Protein AF-A0A7R9LT11-F1 (afdb_monomer_lite)

Sequence (109 aa):
RLNLVPDHVKNFRPQILVLTGKPSSRPPIVDFANCISKGIGLIVCGHVVEGTMSQRSRNSLIDESNQWLLKRKVKGFYTLVEEESLSKGVKLMIQSVGMGKLRPNIVML

Organism: NCBI:txid1979941

Secondary structure (DSSP, 8-state):
-GGGS---GGG----EEEE-SSGGG-HHHHHHHHHHHTTTS-EEEEEEEES---HHHHHHHHHHHHHHHHHTT---EEEEEEESSHHHHHHHHHHHSSBTTBS-SEEE-

InterPro domains:
  IPR004842 SLC12A transporter family [PTHR11827] (1-109)
  IPR018491 SLC12A transporter, C-terminal [PF03522] (26-109)

pLDDT: mean 92.43, std 7.9, range [61.25, 98.19]

Radius of gyration: 14.26 Å; chains: 1; bounding box: 29×29×40 Å

Structure (mmCIF, N/CA/C/O backbone):
data_AF-A0A7R9LT11-F1
#
_entry.id   AF-A0A7R9LT11-F1
#
loop_
_atom_site.group_PDB
_atom_site.id
_atom_site.type_symbol
_atom_site.label_atom_id
_atom_site.label_alt_id
_atom_site.label_comp_id
_atom_site.label_asym_id
_atom_site.label_entity_id
_atom_site.label_seq_id
_atom_site.pdbx_PDB_ins_code
_atom_site.Cartn_x
_atom_site.Cartn_y
_atom_site.Cartn_z
_atom_site.occupancy
_atom_site.B_iso_or_equiv
_atom_site.auth_seq_id
_atom_site.auth_comp_id
_atom_site.auth_asym_id
_atom_site.auth_atom_id
_atom_site.pdbx_PDB_model_num
ATOM 1 N N . ARG A 1 1 ? 5.888 -0.048 23.377 1.00 61.25 1 ARG A N 1
ATOM 2 C CA . ARG A 1 1 ? 4.664 -0.430 24.133 1.00 61.25 1 ARG A CA 1
ATOM 3 C C . ARG A 1 1 ? 3.831 -1.501 23.417 1.00 61.25 1 ARG A C 1
ATOM 5 O O . ARG A 1 1 ? 3.574 -2.514 24.042 1.00 61.25 1 ARG A O 1
ATOM 12 N N . LEU A 1 2 ? 3.488 -1.360 22.126 1.00 63.47 2 LEU A N 1
ATOM 13 C CA . LEU A 1 2 ? 2.734 -2.383 21.360 1.00 63.47 2 LEU A CA 1
ATOM 14 C C . LEU A 1 2 ? 3.355 -3.797 21.397 1.00 63.47 2 LEU A C 1
ATOM 16 O O . LEU A 1 2 ? 2.646 -4.782 21.587 1.00 63.47 2 LEU A O 1
ATOM 20 N N . ASN A 1 3 ? 4.683 -3.910 21.300 1.00 68.81 3 ASN A N 1
ATOM 21 C CA . ASN A 1 3 ? 5.366 -5.213 21.306 1.00 68.81 3 ASN A CA 1
ATOM 22 C C . ASN A 1 3 ? 5.238 -5.986 22.632 1.00 68.81 3 ASN A C 1
ATOM 24 O O . ASN A 1 3 ? 5.401 -7.198 22.623 1.00 68.81 3 ASN A O 1
ATOM 28 N N . LEU A 1 4 ? 4.886 -5.317 23.734 1.00 74.44 4 LEU A N 1
ATOM 29 C CA . LEU A 1 4 ? 4.802 -5.915 25.072 1.00 74.44 4 LEU A CA 1
ATOM 30 C C . LEU A 1 4 ? 3.447 -6.586 25.357 1.00 74.44 4 LEU A C 1
ATOM 32 O O . LEU A 1 4 ? 3.333 -7.332 26.320 1.00 74.44 4 LEU A O 1
ATOM 36 N N . VAL A 1 5 ? 2.417 -6.313 24.546 1.00 73.75 5 VAL A N 1
ATOM 37 C CA . VAL A 1 5 ? 1.057 -6.840 24.760 1.00 73.75 5 VAL A CA 1
ATOM 38 C C . VAL A 1 5 ? 0.847 -8.092 23.909 1.00 73.75 5 VAL A C 1
ATOM 40 O O . VAL A 1 5 ? 0.837 -7.949 22.692 1.00 73.75 5 VAL A O 1
ATOM 43 N N . PRO A 1 6 ? 0.685 -9.300 24.468 1.00 73.50 6 PRO A N 1
ATOM 44 C CA . PRO A 1 6 ? 0.529 -10.515 23.670 1.00 73.50 6 PRO A CA 1
ATOM 45 C C . PRO A 1 6 ? -0.689 -10.437 22.741 1.00 73.50 6 PRO A C 1
ATOM 47 O O . PRO A 1 6 ? -1.741 -9.909 23.111 1.00 73.50 6 PRO A O 1
ATOM 50 N N . ASP A 1 7 ? -0.531 -10.952 21.521 1.00 71.00 7 ASP A N 1
ATOM 51 C CA . ASP A 1 7 ? -1.637 -11.043 20.573 1.00 71.00 7 ASP A CA 1
ATOM 52 C C . ASP A 1 7 ? -2.632 -12.092 21.086 1.00 71.00 7 ASP A C 1
ATOM 54 O O . ASP A 1 7 ? -2.254 -13.193 21.481 1.00 71.00 7 ASP A O 1
ATOM 58 N N . HIS A 1 8 ? -3.916 -11.743 21.105 1.00 77.19 8 HIS A N 1
ATOM 59 C CA . HIS A 1 8 ? -4.985 -12.638 21.531 1.00 77.19 8 HIS A CA 1
ATOM 60 C C . HIS A 1 8 ? -6.125 -12.574 20.521 1.00 77.19 8 HIS A C 1
ATOM 62 O O . HIS A 1 8 ? -6.464 -11.496 20.033 1.00 77.19 8 HIS A O 1
ATOM 68 N N . VAL A 1 9 ? -6.761 -13.714 20.249 1.00 68.25 9 VAL A N 1
ATOM 69 C CA . VAL A 1 9 ? -7.792 -13.862 19.202 1.00 68.25 9 VAL A CA 1
ATOM 70 C C . VAL A 1 9 ? -8.958 -12.878 19.387 1.00 68.25 9 VAL A C 1
ATOM 72 O O . VAL A 1 9 ? -9.504 -12.354 18.424 1.00 68.25 9 VAL A O 1
ATOM 75 N N . LYS A 1 10 ? -9.283 -12.549 20.644 1.00 78.69 10 LYS A N 1
ATOM 76 C CA . LYS A 1 10 ? -10.332 -11.575 21.014 1.00 78.69 10 LYS A CA 1
ATOM 77 C C . LYS A 1 10 ? -9.982 -10.103 20.725 1.00 78.69 10 LYS A C 1
ATOM 79 O O . LYS A 1 10 ? -10.851 -9.254 20.853 1.00 78.69 10 LYS A O 1
ATOM 84 N N . ASN A 1 11 ? -8.742 -9.798 20.336 1.00 79.31 11 ASN A N 1
ATOM 85 C CA . ASN A 1 11 ? -8.249 -8.440 20.079 1.00 79.31 11 ASN A CA 1
ATOM 86 C C . ASN A 1 11 ? -7.845 -8.234 18.612 1.00 79.31 11 ASN A C 1
ATOM 88 O O . ASN A 1 11 ? -6.966 -7.419 18.321 1.00 79.31 11 ASN A O 1
ATOM 92 N N . PHE A 1 12 ? -8.458 -8.978 17.687 1.00 85.00 12 PHE A N 1
ATOM 93 C CA . PHE A 1 12 ? -8.171 -8.828 16.266 1.00 85.00 12 PHE A CA 1
ATOM 94 C C . PHE A 1 12 ? -8.422 -7.386 15.806 1.00 85.00 12 PHE A C 1
ATOM 96 O O . PHE A 1 12 ? -9.499 -6.822 16.006 1.00 85.00 12 PHE A O 1
ATOM 103 N N . ARG A 1 13 ? -7.413 -6.788 15.170 1.00 87.25 13 ARG A N 1
ATOM 104 C CA . ARG A 1 13 ? -7.498 -5.466 14.548 1.00 87.25 13 ARG A CA 1
ATOM 105 C C . ARG A 1 13 ? -7.157 -5.615 13.071 1.00 87.25 13 ARG A C 1
ATOM 107 O O . ARG A 1 13 ? -6.043 -6.054 12.784 1.00 87.25 13 ARG A O 1
ATOM 114 N N . PRO A 1 14 ? -8.053 -5.238 12.145 1.00 92.44 14 PRO A N 1
ATOM 115 C CA . PRO A 1 14 ? -7.735 -5.231 10.723 1.00 92.44 14 PRO A CA 1
ATOM 116 C C . PRO A 1 14 ? -6.504 -4.356 10.456 1.00 92.44 14 PRO A C 1
ATOM 118 O O . PRO A 1 14 ? -6.490 -3.182 10.817 1.00 92.44 14 PRO A O 1
ATOM 121 N N . GLN A 1 15 ? -5.454 -4.932 9.879 1.00 94.44 15 GLN A N 1
ATOM 122 C CA . GLN A 1 15 ? -4.288 -4.235 9.337 1.00 94.44 15 GLN A CA 1
ATOM 123 C C . GLN A 1 15 ? -4.213 -4.643 7.861 1.00 94.44 15 GLN A C 1
ATOM 125 O O . GLN A 1 15 ? -3.896 -5.789 7.549 1.00 94.44 15 GLN A O 1
ATOM 130 N N . ILE A 1 16 ? -4.587 -3.755 6.949 1.00 97.06 16 ILE A N 1
ATOM 131 C CA . ILE A 1 16 ? -4.936 -4.122 5.576 1.00 97.06 16 ILE A CA 1
ATOM 132 C C . ILE A 1 16 ? -3.848 -3.645 4.613 1.00 97.06 16 ILE A C 1
ATOM 134 O O . ILE A 1 16 ? -3.572 -2.449 4.526 1.00 97.06 16 ILE A O 1
ATOM 138 N N . LEU A 1 17 ? -3.264 -4.576 3.860 1.00 97.75 17 LEU A N 1
ATOM 139 C CA . LEU A 1 17 ? -2.515 -4.287 2.640 1.00 97.75 17 LEU A CA 1
ATOM 140 C C . LEU A 1 17 ? -3.499 -4.306 1.467 1.00 97.75 17 LEU A C 1
ATOM 142 O O . LEU A 1 17 ? -4.023 -5.358 1.108 1.00 97.75 17 LEU A O 1
ATOM 146 N N . VAL A 1 18 ? -3.762 -3.142 0.887 1.00 97.75 18 VAL A N 1
ATOM 147 C CA . VAL A 1 18 ? -4.687 -2.959 -0.232 1.00 97.75 18 VAL A CA 1
ATOM 148 C C . VAL A 1 18 ? -3.875 -2.865 -1.517 1.00 97.75 18 VAL A C 1
ATOM 150 O O . VAL A 1 18 ? -3.113 -1.921 -1.705 1.00 97.75 18 VAL A O 1
ATOM 153 N N . LEU A 1 19 ? -4.012 -3.835 -2.411 1.00 97.38 19 LEU A N 1
ATOM 154 C CA . LEU A 1 19 ? -3.304 -3.889 -3.686 1.00 97.38 19 LEU A CA 1
ATOM 155 C C . LEU A 1 19 ? -4.002 -2.980 -4.705 1.00 97.38 19 LEU A C 1
ATOM 157 O O . LEU A 1 19 ? -4.728 -3.428 -5.588 1.00 97.38 19 LEU A O 1
ATOM 161 N N . THR A 1 20 ? -3.799 -1.670 -4.578 1.00 95.81 20 THR A N 1
ATOM 162 C CA . THR A 1 20 ? -4.503 -0.645 -5.369 1.00 95.81 20 THR A CA 1
ATOM 163 C C . THR A 1 20 ? -3.759 -0.191 -6.611 1.00 95.81 20 THR A C 1
ATOM 165 O O . THR A 1 20 ? -4.355 0.459 -7.469 1.00 95.81 20 THR A O 1
ATOM 168 N N . GLY A 1 21 ? -2.462 -0.487 -6.713 1.00 95.81 21 GLY A N 1
ATOM 169 C CA . GLY A 1 21 ? -1.606 0.297 -7.593 1.00 95.81 21 GLY A CA 1
ATOM 170 C C . GLY A 1 21 ? -1.589 1.749 -7.111 1.00 95.81 21 GLY A C 1
ATOM 171 O O . GLY A 1 21 ? -1.609 2.006 -5.902 1.00 95.81 21 GLY A O 1
ATOM 172 N N . LYS A 1 22 ? -1.646 2.709 -8.037 1.00 96.19 22 LYS A N 1
ATOM 173 C CA . LYS A 1 22 ? -1.879 4.112 -7.681 1.00 96.19 22 LYS A CA 1
ATOM 174 C C . LYS A 1 22 ? -3.252 4.254 -6.984 1.00 96.19 22 LYS A C 1
ATOM 176 O O . LYS A 1 22 ? -4.265 3.916 -7.597 1.00 96.19 22 LYS A O 1
ATOM 181 N N . PRO A 1 23 ? -3.335 4.779 -5.745 1.00 97.06 23 PRO A N 1
ATOM 182 C CA . PRO A 1 23 ? -4.587 4.817 -4.976 1.00 97.06 23 PRO A CA 1
ATOM 183 C C . PRO A 1 23 ? -5.730 5.551 -5.688 1.00 97.06 23 PRO A C 1
ATOM 185 O O . PRO A 1 23 ? -6.892 5.161 -5.587 1.00 97.06 23 PRO A O 1
ATOM 188 N N . SER A 1 24 ? -5.400 6.581 -6.471 1.00 96.69 24 SER A N 1
ATOM 189 C CA . SER A 1 24 ? -6.377 7.346 -7.246 1.00 96.69 24 SER A CA 1
ATOM 190 C C . SER A 1 24 ? -6.977 6.585 -8.429 1.00 96.69 24 SER A C 1
ATOM 192 O O . SER A 1 24 ? -8.039 6.977 -8.905 1.00 96.69 24 SER A O 1
ATOM 194 N N . SER A 1 25 ? -6.344 5.502 -8.890 1.00 96.81 25 SER A N 1
ATOM 195 C CA . SER A 1 25 ? -6.851 4.667 -9.984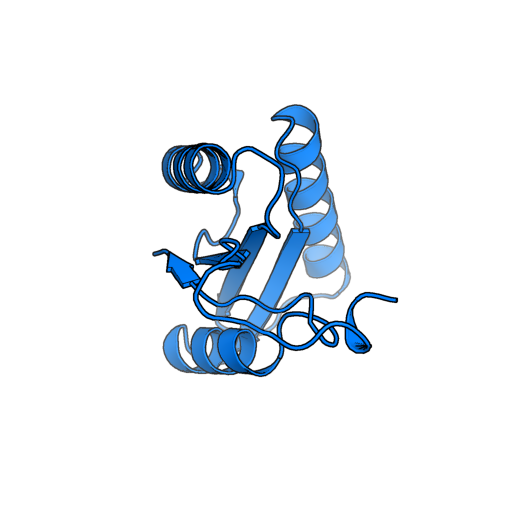 1.00 96.81 25 SER A CA 1
ATOM 196 C C . SER A 1 25 ? -7.958 3.717 -9.534 1.00 96.81 25 SER A C 1
ATOM 198 O O . SER A 1 25 ? -8.801 3.341 -10.344 1.00 96.81 25 SER A O 1
ATOM 200 N N . ARG A 1 26 ? -7.986 3.338 -8.248 1.00 96.38 26 ARG A N 1
ATOM 201 C CA . ARG A 1 26 ? -9.047 2.506 -7.660 1.00 96.38 26 ARG A CA 1
ATOM 202 C C . ARG A 1 26 ? -9.550 3.090 -6.330 1.00 96.38 26 ARG A C 1
ATOM 204 O O . ARG A 1 26 ? -9.362 2.478 -5.283 1.00 96.38 26 ARG A O 1
ATOM 211 N N . PRO A 1 27 ? -10.225 4.252 -6.326 1.00 96.94 27 PRO A N 1
ATOM 212 C CA . PRO A 1 27 ? -10.725 4.842 -5.085 1.00 96.94 27 PRO A CA 1
ATOM 213 C C . PRO A 1 27 ? -11.707 3.963 -4.282 1.00 96.94 27 PRO A C 1
ATOM 215 O O . PRO A 1 27 ? -11.569 3.928 -3.060 1.00 96.94 27 PRO A O 1
ATOM 218 N N . PRO A 1 28 ? -12.648 3.212 -4.902 1.00 97.12 28 PRO A N 1
ATOM 219 C CA . PRO A 1 28 ? -13.642 2.442 -4.149 1.00 97.12 28 PRO A CA 1
ATOM 220 C C . PRO A 1 28 ? -13.051 1.395 -3.201 1.00 97.12 28 PRO A C 1
ATOM 222 O O . PRO A 1 28 ? -13.553 1.225 -2.094 1.00 97.12 28 PRO A O 1
ATOM 225 N N . ILE A 1 29 ? -11.968 0.716 -3.594 1.00 97.19 29 ILE A N 1
ATOM 226 C CA . ILE A 1 29 ? -11.332 -0.297 -2.738 1.00 97.19 29 ILE A CA 1
ATOM 227 C C . ILE A 1 29 ? -10.568 0.344 -1.571 1.00 97.19 29 ILE A C 1
ATOM 229 O O . ILE A 1 29 ? -10.551 -0.204 -0.471 1.00 97.19 29 ILE A O 1
ATOM 233 N N . VAL A 1 30 ? -10.001 1.541 -1.772 1.00 97.25 30 VAL A N 1
ATOM 234 C CA . VAL A 1 30 ? -9.392 2.320 -0.683 1.00 97.25 30 VAL A CA 1
ATOM 235 C C . VAL A 1 30 ? -10.462 2.740 0.322 1.00 97.25 30 VAL A C 1
ATOM 237 O O . VAL A 1 30 ? -10.274 2.577 1.528 1.00 97.25 30 VAL A O 1
ATOM 240 N N . ASP A 1 31 ? -11.594 3.250 -0.167 1.00 95.56 31 ASP A N 1
ATOM 241 C CA . ASP A 1 31 ? -12.712 3.668 0.679 1.00 95.56 31 ASP A CA 1
ATOM 242 C C . ASP A 1 31 ? -13.285 2.475 1.451 1.00 95.56 31 ASP A C 1
ATOM 244 O O . ASP A 1 31 ? -13.497 2.562 2.660 1.00 95.56 31 ASP A O 1
ATOM 248 N N . PHE A 1 32 ? -13.444 1.330 0.786 1.00 96.38 32 PHE A N 1
ATOM 249 C CA . PHE A 1 32 ? -13.891 0.093 1.414 1.00 96.38 32 PHE A CA 1
ATOM 250 C C . PHE A 1 32 ? -12.934 -0.375 2.519 1.00 96.38 32 PHE A C 1
ATOM 252 O O . PHE A 1 32 ? -13.373 -0.660 3.636 1.00 96.38 32 PHE A O 1
ATOM 259 N N . ALA A 1 33 ? -11.621 -0.373 2.266 1.00 96.50 33 ALA A N 1
ATOM 260 C CA . ALA A 1 33 ? -10.621 -0.679 3.288 1.00 96.50 33 ALA A CA 1
ATOM 261 C C . ALA A 1 33 ? -10.700 0.287 4.480 1.00 96.50 33 ALA A C 1
ATOM 263 O O . ALA A 1 33 ? -10.619 -0.142 5.634 1.00 96.50 33 ALA A O 1
ATOM 264 N N . ASN A 1 34 ? -10.907 1.581 4.217 1.00 94.81 34 ASN A N 1
ATOM 265 C CA . ASN A 1 34 ? 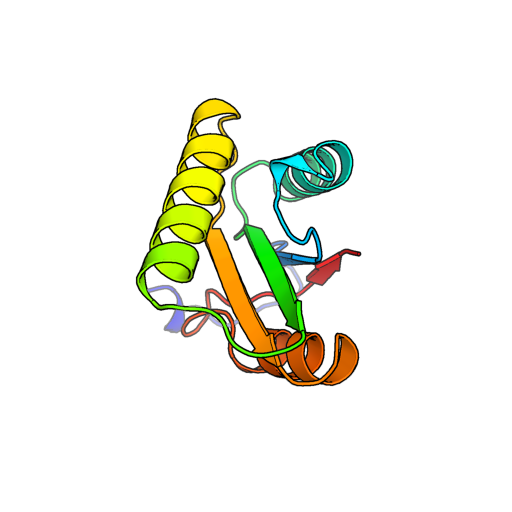-11.071 2.607 5.246 1.00 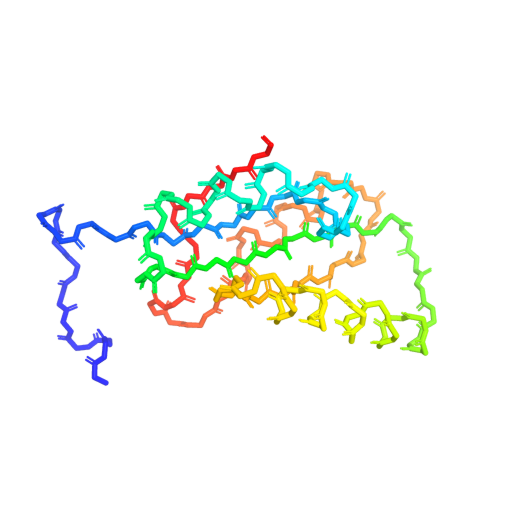94.81 34 ASN A CA 1
ATOM 266 C C . ASN A 1 34 ? -12.344 2.398 6.084 1.00 94.81 34 ASN A C 1
ATOM 268 O O . ASN A 1 34 ? -12.315 2.562 7.306 1.00 94.81 34 ASN A O 1
ATOM 272 N N . CYS A 1 35 ? -13.441 1.960 5.462 1.00 94.06 35 CYS A N 1
ATOM 273 C CA . CYS A 1 35 ? -14.664 1.573 6.163 1.00 94.06 35 CYS A CA 1
ATOM 274 C C . CYS A 1 35 ? -14.446 0.357 7.075 1.00 94.06 35 CYS A C 1
ATOM 276 O O . CYS A 1 35 ? -14.899 0.371 8.221 1.00 94.06 35 CYS A O 1
ATOM 278 N N . ILE A 1 36 ? -13.724 -0.668 6.608 1.00 93.62 36 ILE A N 1
ATOM 279 C CA . ILE A 1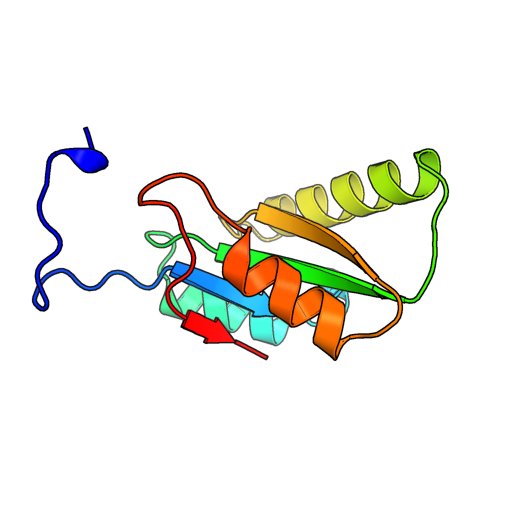 36 ? -13.421 -1.862 7.414 1.00 93.62 36 ILE A CA 1
ATOM 280 C C . ILE A 1 36 ? -12.505 -1.520 8.591 1.00 93.62 36 ILE A C 1
ATOM 282 O O . ILE A 1 36 ? -12.748 -1.961 9.715 1.00 93.62 36 ILE A O 1
ATOM 286 N N . SER A 1 37 ? -11.455 -0.728 8.359 1.00 90.94 37 SER A N 1
ATOM 287 C CA . SER A 1 37 ? -10.498 -0.369 9.411 1.00 90.94 37 SER A CA 1
ATOM 288 C C . SER A 1 37 ? -11.077 0.613 10.435 1.00 90.94 37 SER A C 1
ATOM 290 O O . SER A 1 37 ? -10.506 0.769 11.520 1.00 90.94 37 SER A O 1
ATOM 292 N N . LYS A 1 38 ? -12.174 1.305 10.080 1.00 87.75 38 LYS A N 1
ATOM 293 C CA . LYS A 1 38 ? -12.800 2.402 10.838 1.00 87.75 38 LYS A CA 1
ATOM 294 C C . LYS A 1 38 ? -11.790 3.464 11.295 1.00 87.75 38 LYS A C 1
ATOM 296 O O . LYS A 1 38 ? -11.970 4.097 12.332 1.00 87.75 38 LYS A O 1
ATOM 301 N N . GLY A 1 39 ? -10.689 3.626 10.558 1.00 81.50 39 GLY A N 1
ATOM 302 C CA . GLY A 1 39 ? -9.598 4.542 10.898 1.00 81.50 39 GLY A CA 1
ATOM 303 C C . GLY A 1 39 ? -8.787 4.173 12.151 1.00 81.50 39 GLY A C 1
ATOM 304 O O . GLY A 1 39 ? -8.052 5.026 12.652 1.00 81.50 39 GLY A O 1
ATOM 305 N N . ILE A 1 40 ? -8.924 2.946 12.670 1.00 84.69 40 ILE A N 1
ATOM 306 C CA . ILE A 1 40 ? -8.186 2.422 13.838 1.00 84.69 40 ILE A CA 1
ATOM 307 C C . ILE A 1 40 ? -7.043 1.496 13.392 1.00 84.69 40 ILE A C 1
ATOM 309 O O . ILE A 1 40 ? -6.012 1.399 14.060 1.00 84.69 40 ILE A O 1
ATOM 313 N N . GLY A 1 41 ? -7.238 0.792 12.277 1.00 86.06 41 GLY A N 1
ATOM 314 C CA . GLY A 1 41 ? -6.277 -0.150 11.713 1.00 86.06 41 GLY A CA 1
ATOM 315 C C . GLY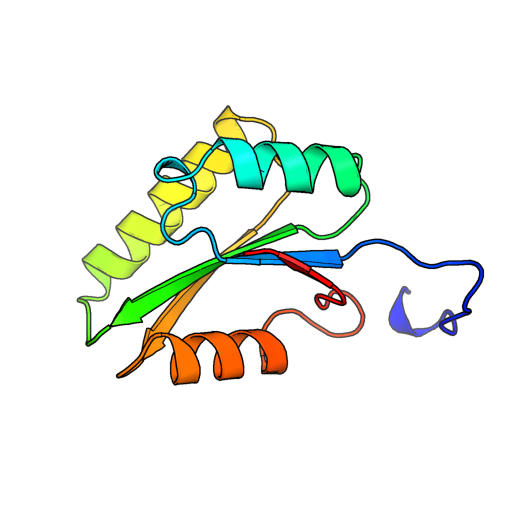 A 1 41 ? -5.251 0.481 10.772 1.00 86.06 41 GLY A C 1
ATOM 316 O O . GLY A 1 41 ? -5.508 1.528 10.183 1.00 86.06 41 GLY A O 1
ATOM 317 N N . LEU A 1 42 ? -4.103 -0.181 10.595 1.00 92.94 42 LEU A N 1
ATOM 318 C CA . LEU A 1 42 ? -3.148 0.159 9.539 1.00 92.94 42 LEU A CA 1
ATOM 319 C C . LEU A 1 42 ? -3.786 -0.101 8.172 1.00 92.94 42 LEU A C 1
ATOM 321 O O . LEU A 1 42 ? -4.311 -1.186 7.937 1.00 92.94 42 LEU A O 1
ATOM 325 N N . ILE A 1 43 ? -3.687 0.867 7.266 1.00 96.62 43 ILE A N 1
ATOM 326 C CA . ILE A 1 43 ? -3.949 0.676 5.839 1.00 96.62 43 ILE A CA 1
ATOM 327 C C . ILE A 1 43 ? -2.656 0.973 5.093 1.00 96.62 43 ILE A C 1
ATOM 329 O O . ILE A 1 43 ? -2.049 2.024 5.299 1.00 96.62 43 ILE A O 1
ATOM 333 N N . VAL A 1 44 ? -2.247 0.063 4.216 1.00 97.38 44 VAL A N 1
ATOM 334 C CA . VAL A 1 44 ? -1.141 0.277 3.284 1.00 97.38 44 VAL A CA 1
ATOM 335 C C . VAL A 1 44 ? -1.651 0.057 1.868 1.00 97.38 44 VAL A C 1
ATOM 337 O O . VAL A 1 44 ? -2.093 -1.037 1.542 1.00 97.38 44 VAL A O 1
ATOM 340 N N . CYS A 1 45 ? -1.590 1.080 1.023 1.00 97.81 45 CYS A N 1
ATOM 341 C CA . CYS A 1 45 ? -1.854 0.969 -0.406 1.00 97.81 45 CYS A CA 1
ATOM 342 C C . CYS A 1 45 ? -0.581 0.480 -1.108 1.00 97.81 45 CYS A C 1
ATOM 344 O O . CYS A 1 45 ? 0.412 1.206 -1.162 1.00 97.81 45 CYS A O 1
ATOM 346 N N . GLY A 1 46 ? -0.605 -0.756 -1.597 1.00 97.75 46 GLY A N 1
ATOM 347 C CA . GLY A 1 46 ? 0.487 -1.400 -2.314 1.00 97.75 46 GLY A CA 1
ATOM 348 C C . GLY A 1 46 ? 0.405 -1.181 -3.819 1.00 97.75 46 GLY A C 1
ATOM 349 O O . GLY A 1 46 ? -0.639 -1.401 -4.444 1.00 97.75 46 GLY A O 1
ATOM 350 N N . HIS A 1 47 ? 1.534 -0.797 -4.404 1.00 97.62 47 HIS A N 1
ATOM 351 C CA . HIS A 1 47 ? 1.714 -0.650 -5.839 1.00 97.62 47 HIS A CA 1
ATOM 352 C C . HIS A 1 47 ? 2.957 -1.423 -6.276 1.00 97.62 47 HIS A C 1
ATOM 354 O O . HIS A 1 47 ? 4.056 -1.162 -5.792 1.00 97.62 47 HIS A O 1
ATOM 360 N N . VAL A 1 48 ? 2.772 -2.374 -7.192 1.00 97.19 48 VAL A N 1
ATOM 361 C CA . VAL A 1 48 ? 3.876 -3.001 -7.923 1.00 97.19 48 VAL A CA 1
ATOM 362 C C . VAL A 1 48 ? 3.984 -2.327 -9.277 1.00 97.19 48 VAL A C 1
ATOM 364 O O . VAL A 1 48 ? 2.994 -2.279 -10.006 1.00 97.19 48 VAL A O 1
ATOM 367 N N . VAL A 1 49 ? 5.166 -1.820 -9.597 1.00 96.38 49 VAL A N 1
ATOM 368 C CA . VAL A 1 49 ? 5.511 -1.394 -10.950 1.00 96.38 49 VAL A CA 1
ATOM 369 C C . VAL A 1 49 ? 6.413 -2.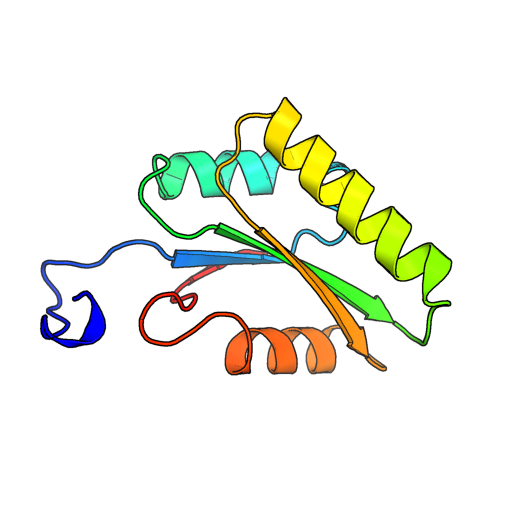454 -11.551 1.00 96.38 49 VAL A C 1
ATOM 371 O O . VAL A 1 49 ? 7.392 -2.867 -10.930 1.00 96.38 49 VAL A O 1
ATOM 374 N N . GLU A 1 50 ? 6.045 -2.909 -12.744 1.00 94.56 50 GLU A N 1
ATOM 375 C CA . GLU A 1 50 ? 6.850 -3.861 -13.491 1.00 94.56 50 GLU A CA 1
ATOM 376 C C . GLU A 1 50 ? 8.002 -3.129 -14.188 1.00 94.56 50 GLU A C 1
ATOM 378 O O . GLU A 1 50 ? 7.781 -2.174 -14.936 1.00 94.56 50 GLU A O 1
ATOM 383 N N . GLY A 1 51 ? 9.234 -3.558 -13.911 1.00 91.25 51 GLY A N 1
ATOM 384 C CA . GLY A 1 51 ? 10.453 -2.912 -14.402 1.00 91.25 51 GLY A CA 1
ATOM 385 C C . GLY A 1 51 ? 11.020 -1.847 -13.459 1.00 91.25 51 GLY A C 1
ATOM 386 O O . GLY A 1 51 ? 10.667 -1.772 -12.284 1.00 91.25 51 GLY A O 1
ATOM 387 N N . THR A 1 52 ? 11.951 -1.043 -13.974 1.00 91.56 52 THR A N 1
ATOM 388 C CA . THR A 1 52 ? 12.682 -0.035 -13.195 1.00 91.56 52 THR A CA 1
ATOM 389 C C . THR A 1 52 ? 12.163 1.369 -13.472 1.00 91.56 52 THR A C 1
ATOM 391 O O . THR A 1 52 ? 11.742 1.694 -14.585 1.00 91.56 52 THR A O 1
ATOM 394 N N . MET A 1 53 ? 12.218 2.239 -12.464 1.00 94.44 53 MET A N 1
ATOM 395 C CA . MET A 1 53 ? 11.890 3.655 -12.629 1.00 94.44 53 MET A CA 1
ATOM 396 C C . MET A 1 53 ? 13.017 4.563 -12.147 1.00 94.44 53 MET A C 1
ATOM 398 O O . MET A 1 53 ? 13.836 4.208 -11.303 1.00 94.44 53 MET A O 1
ATOM 402 N N . SER A 1 54 ? 13.045 5.794 -12.659 1.00 96.88 54 SER A N 1
ATOM 403 C CA . SER A 1 54 ? 13.970 6.795 -12.135 1.00 96.88 54 SER A CA 1
ATOM 404 C C . SER A 1 54 ? 13.573 7.216 -10.719 1.00 96.88 54 SER A C 1
ATOM 406 O O . SER A 1 54 ? 12.388 7.365 -10.409 1.00 96.88 54 SER A O 1
ATOM 408 N N . GLN A 1 55 ? 14.566 7.513 -9.875 1.00 95.88 55 GLN A N 1
ATOM 409 C CA . GLN A 1 55 ? 14.327 7.951 -8.495 1.00 95.88 55 GLN A CA 1
ATOM 410 C C . GLN A 1 55 ? 13.418 9.191 -8.416 1.00 95.88 55 GLN A C 1
ATOM 412 O O . GLN A 1 55 ? 12.602 9.318 -7.505 1.00 95.88 55 GLN A O 1
ATOM 417 N N . ARG A 1 56 ? 13.519 10.100 -9.397 1.00 97.25 56 ARG A N 1
ATOM 418 C CA . ARG A 1 56 ? 12.644 11.277 -9.496 1.00 97.25 56 ARG A CA 1
ATOM 419 C C . ARG A 1 56 ? 11.180 10.871 -9.690 1.00 97.25 56 ARG A C 1
ATOM 421 O O . ARG A 1 56 ? 10.315 11.394 -8.993 1.00 97.25 56 ARG A O 1
ATOM 428 N N . SER A 1 57 ? 10.912 9.940 -10.605 1.00 96.44 57 SER A N 1
ATOM 429 C CA . SER A 1 57 ? 9.551 9.453 -10.876 1.00 96.44 57 SER A CA 1
ATOM 430 C C . SER A 1 57 ? 8.994 8.695 -9.675 1.00 96.44 57 SER A C 1
ATOM 432 O O . SER A 1 57 ? 7.852 8.926 -9.282 1.00 96.44 57 SER A O 1
ATOM 434 N N . ARG A 1 58 ? 9.835 7.869 -9.037 1.00 96.81 58 ARG A N 1
ATOM 435 C CA . ARG A 1 58 ? 9.522 7.160 -7.792 1.00 96.81 58 ARG A CA 1
ATOM 436 C C . ARG A 1 58 ? 9.045 8.112 -6.701 1.00 96.81 58 ARG A C 1
ATOM 438 O O . ARG A 1 58 ? 7.948 7.940 -6.174 1.00 96.81 58 ARG A O 1
ATOM 445 N N . ASN A 1 59 ? 9.845 9.132 -6.394 1.00 97.06 59 ASN A N 1
ATOM 446 C CA . ASN A 1 59 ? 9.523 10.099 -5.346 1.00 97.06 59 ASN A CA 1
ATOM 447 C C . ASN A 1 59 ? 8.250 10.881 -5.684 1.00 97.06 59 ASN A C 1
ATOM 449 O O . ASN A 1 59 ? 7.362 10.990 -4.846 1.00 97.06 59 ASN A O 1
ATOM 453 N N . SER A 1 60 ? 8.115 11.336 -6.934 1.00 97.38 60 SER A N 1
ATOM 454 C CA . SER A 1 60 ? 6.922 12.063 -7.372 1.00 97.38 60 SER A CA 1
ATOM 455 C C . SER A 1 60 ? 5.646 11.230 -7.227 1.00 97.38 60 SER A C 1
ATOM 457 O O . SER A 1 60 ? 4.621 11.757 -6.801 1.00 97.38 60 SER A O 1
ATOM 459 N N . LEU A 1 61 ? 5.692 9.937 -7.563 1.00 96.94 61 LEU A N 1
ATOM 460 C CA . LEU A 1 61 ? 4.541 9.043 -7.450 1.00 96.94 61 LEU A CA 1
ATOM 461 C C . LEU A 1 61 ? 4.170 8.769 -5.986 1.00 96.94 61 LEU A C 1
ATOM 463 O O . LEU A 1 61 ? 2.984 8.704 -5.652 1.00 96.94 61 LEU A O 1
ATOM 467 N N . ILE A 1 62 ? 5.174 8.607 -5.119 1.00 97.69 62 ILE A N 1
ATOM 468 C CA . ILE A 1 62 ? 4.978 8.441 -3.674 1.00 97.69 62 ILE A CA 1
ATOM 469 C C . ILE A 1 62 ? 4.319 9.691 -3.084 1.00 97.69 62 ILE A C 1
ATOM 471 O O . ILE A 1 62 ? 3.306 9.574 -2.391 1.00 97.69 62 ILE A O 1
ATOM 475 N N . ASP A 1 63 ? 4.840 10.876 -3.400 1.00 97.81 63 ASP A N 1
ATOM 476 C CA . ASP A 1 63 ? 4.315 12.145 -2.897 1.00 97.81 63 ASP A CA 1
ATOM 477 C C . ASP A 1 63 ? 2.883 12.393 -3.371 1.00 97.81 63 ASP A C 1
ATOM 479 O O . ASP A 1 63 ? 2.010 12.706 -2.560 1.00 97.81 63 ASP A O 1
ATOM 483 N N . GLU A 1 64 ? 2.606 12.190 -4.660 1.00 97.88 64 GLU A N 1
ATOM 484 C CA . GLU A 1 64 ? 1.261 12.355 -5.214 1.00 97.88 64 GLU A CA 1
ATOM 485 C C . GLU A 1 64 ? 0.258 11.400 -4.547 1.00 97.88 64 GLU A C 1
ATOM 487 O O . GLU A 1 64 ? -0.841 11.806 -4.157 1.00 97.88 64 GLU A O 1
ATOM 492 N N . SER A 1 65 ? 0.645 10.135 -4.367 1.00 98.19 65 SER A N 1
ATOM 493 C CA . SER A 1 65 ? -0.212 9.113 -3.757 1.00 98.19 65 SER A CA 1
ATOM 494 C C . SER A 1 65 ? -0.502 9.423 -2.288 1.00 98.19 65 SER A C 1
ATOM 496 O O . SER A 1 65 ? -1.652 9.338 -1.853 1.00 98.19 65 SER A O 1
ATOM 498 N N . ASN A 1 66 ? 0.509 9.857 -1.531 1.00 97.56 66 ASN A N 1
ATOM 499 C CA . ASN A 1 66 ? 0.336 10.279 -0.142 1.00 97.56 66 ASN A CA 1
ATOM 500 C C . ASN A 1 66 ? -0.549 11.529 -0.035 1.00 97.56 66 ASN A C 1
ATOM 502 O O . ASN A 1 66 ? -1.465 11.568 0.788 1.00 97.56 66 ASN A O 1
ATOM 506 N N . GLN A 1 67 ? -0.343 12.531 -0.893 1.00 98.00 67 GLN A N 1
ATOM 507 C CA . GLN A 1 67 ? -1.199 13.719 -0.935 1.00 98.00 67 GLN A CA 1
ATOM 508 C C . GLN A 1 67 ? -2.654 13.366 -1.254 1.00 98.00 67 GLN A C 1
ATOM 510 O O . GLN A 1 67 ? -3.571 13.952 -0.675 1.00 98.00 67 GLN A O 1
ATOM 515 N N . TRP A 1 68 ? -2.887 12.406 -2.150 1.00 98.06 68 TRP A N 1
ATOM 516 C CA . TRP A 1 68 ? -4.232 11.940 -2.469 1.00 98.06 68 TRP A CA 1
ATOM 517 C C . TRP A 1 68 ? -4.916 11.287 -1.258 1.00 98.06 68 TRP A C 1
ATOM 519 O O . TRP A 1 68 ? -6.060 11.631 -0.949 1.00 98.06 68 TRP A O 1
ATOM 529 N N . LEU A 1 69 ? -4.208 10.420 -0.523 1.00 97.12 69 LEU A N 1
ATOM 530 C CA . LEU A 1 69 ? -4.721 9.798 0.707 1.00 97.12 69 LEU A CA 1
ATOM 531 C C . LEU A 1 69 ? -5.081 10.853 1.765 1.00 97.12 69 LEU A C 1
ATOM 533 O O . LEU A 1 69 ? -6.171 10.803 2.341 1.00 97.12 69 LEU A O 1
ATOM 537 N N . LEU A 1 70 ? -4.209 11.849 1.962 1.00 96.44 70 LEU A N 1
ATOM 538 C CA . LEU A 1 70 ? -4.438 12.958 2.893 1.00 96.44 70 LEU A CA 1
ATOM 539 C C . LEU A 1 70 ? -5.675 13.781 2.514 1.00 96.44 70 LEU A C 1
ATOM 541 O O . LEU A 1 70 ? -6.531 14.025 3.366 1.00 96.44 70 LEU A O 1
ATOM 545 N N . LYS A 1 71 ? -5.817 14.159 1.236 1.00 96.94 71 LYS A N 1
ATOM 546 C CA . LYS A 1 71 ? -6.988 14.903 0.733 1.00 96.94 71 LYS A CA 1
ATOM 547 C C . LYS A 1 71 ? -8.294 14.137 0.953 1.00 96.94 71 LYS A C 1
ATOM 549 O O . LYS A 1 71 ? -9.309 14.743 1.286 1.00 96.94 71 LYS A O 1
ATOM 554 N N . ARG A 1 72 ? -8.263 12.807 0.820 1.00 94.88 72 ARG A N 1
ATOM 555 C CA . ARG A 1 72 ? -9.420 11.924 1.037 1.00 94.88 72 ARG A CA 1
ATOM 556 C C . ARG A 1 72 ? -9.640 11.548 2.509 1.00 94.88 72 ARG A C 1
ATOM 558 O O . ARG A 1 72 ? -10.586 10.831 2.816 1.00 94.88 72 ARG A O 1
ATOM 565 N N . LYS A 1 73 ? -8.800 12.049 3.425 1.00 94.44 73 LYS A N 1
ATOM 566 C CA . LYS A 1 73 ? -8.833 11.752 4.869 1.00 94.44 73 LYS A CA 1
ATOM 567 C C . LYS A 1 73 ? -8.692 10.255 5.182 1.00 94.44 73 LYS A C 1
ATOM 569 O O . LYS A 1 73 ? -9.209 9.775 6.192 1.00 94.44 73 LYS A O 1
ATOM 574 N N . VAL A 1 74 ? -7.972 9.521 4.336 1.00 94.81 74 VAL A N 1
ATOM 575 C CA . VAL A 1 74 ? -7.650 8.108 4.559 1.00 94.81 74 VAL A CA 1
ATOM 576 C C . VAL A 1 74 ? -6.368 8.031 5.383 1.00 94.81 74 VAL A C 1
ATOM 578 O O . VAL A 1 74 ? -5.312 8.494 4.957 1.00 94.81 74 VAL A O 1
ATOM 581 N N . LYS A 1 75 ? -6.453 7.441 6.580 1.00 92.69 75 LYS A N 1
ATOM 582 C CA . LYS A 1 75 ? -5.293 7.214 7.455 1.00 92.69 75 LYS A CA 1
ATOM 583 C C . LYS A 1 75 ? -4.550 5.957 7.003 1.00 92.69 75 LYS A C 1
ATOM 585 O O . LYS A 1 75 ? -4.777 4.873 7.534 1.00 92.69 75 LYS A O 1
ATOM 590 N N . GLY A 1 76 ? -3.687 6.102 6.007 1.00 94.00 76 GLY A N 1
ATOM 591 C CA . GLY A 1 76 ? -2.906 4.996 5.467 1.00 94.00 76 GLY A CA 1
ATOM 592 C C . GLY A 1 76 ? -1.583 5.443 4.866 1.00 94.00 76 GLY A C 1
ATOM 593 O O . GLY A 1 76 ? -1.329 6.634 4.700 1.00 94.00 76 GLY A O 1
ATOM 594 N N . PHE A 1 77 ? -0.750 4.462 4.545 1.00 95.88 77 PHE A N 1
ATOM 595 C CA . PHE A 1 77 ? 0.539 4.651 3.891 1.00 95.88 77 PHE A CA 1
ATOM 596 C C . PHE A 1 77 ? 0.470 4.176 2.446 1.00 95.88 77 PHE A C 1
ATOM 598 O O . PHE A 1 77 ? -0.292 3.266 2.124 1.00 95.88 77 PHE A O 1
ATOM 605 N N . TYR A 1 78 ? 1.299 4.748 1.585 1.00 97.69 78 TYR A N 1
ATOM 606 C CA . TYR A 1 78 ? 1.536 4.232 0.244 1.00 97.69 78 TYR A CA 1
ATOM 607 C C . TYR A 1 78 ? 2.898 3.533 0.187 1.00 97.69 78 TYR A C 1
ATOM 609 O O . TYR A 1 78 ? 3.886 4.062 0.696 1.00 97.69 78 TYR A O 1
ATOM 617 N N . THR A 1 79 ? 2.953 2.350 -0.425 1.00 96.56 79 THR A N 1
ATOM 618 C CA . THR A 1 79 ? 4.201 1.617 -0.656 1.00 96.56 79 THR A CA 1
ATOM 619 C C . THR A 1 79 ? 4.325 1.205 -2.115 1.00 96.56 79 THR A C 1
ATOM 621 O O . THR A 1 79 ? 3.355 0.780 -2.745 1.00 96.56 79 THR A O 1
ATOM 624 N N . LEU A 1 80 ? 5.539 1.343 -2.640 1.00 96.75 80 LEU A N 1
ATOM 625 C CA . LEU A 1 80 ? 5.868 1.097 -4.035 1.00 96.75 80 LEU A CA 1
ATOM 626 C C . LEU A 1 80 ? 7.023 0.105 -4.131 1.00 96.75 80 LEU A C 1
ATOM 628 O O . LEU A 1 80 ? 8.108 0.354 -3.594 1.00 96.75 80 LEU A O 1
ATOM 632 N N . VAL A 1 81 ? 6.794 -0.974 -4.866 1.00 96.38 81 VAL A N 1
ATOM 633 C CA . VAL A 1 81 ? 7.780 -2.009 -5.170 1.00 96.38 81 VAL A CA 1
ATOM 634 C C . VAL A 1 81 ? 8.005 -2.061 -6.675 1.00 96.38 81 VAL A C 1
ATOM 636 O O . VAL A 1 81 ? 7.056 -1.994 -7.451 1.00 96.38 81 VAL A O 1
ATOM 639 N N . GLU A 1 82 ? 9.269 -2.167 -7.062 1.00 96.19 82 GLU A N 1
ATOM 640 C CA . GLU A 1 82 ? 9.714 -2.392 -8.437 1.00 96.19 82 GLU A CA 1
ATOM 641 C C . GLU A 1 82 ? 10.128 -3.853 -8.544 1.00 96.19 82 GLU A C 1
ATOM 643 O O . GLU A 1 82 ? 10.995 -4.292 -7.792 1.00 96.19 82 GLU A O 1
ATOM 648 N N . GLU A 1 83 ? 9.472 -4.614 -9.411 1.00 96.25 83 GLU A N 1
ATOM 649 C CA . GLU A 1 83 ? 9.726 -6.047 -9.582 1.00 96.25 83 GLU A CA 1
ATOM 650 C C . GLU A 1 83 ? 9.467 -6.478 -11.026 1.00 96.25 83 GLU A C 1
ATOM 652 O O . GLU A 1 83 ? 8.851 -5.759 -11.801 1.00 96.25 83 GLU A O 1
ATOM 657 N N . GLU A 1 84 ? 9.917 -7.669 -11.411 1.00 94.12 84 GLU A N 1
ATOM 658 C CA . GLU A 1 84 ? 9.722 -8.171 -12.785 1.00 94.12 84 GLU A CA 1
ATOM 659 C C . GLU A 1 84 ? 8.285 -8.626 -13.070 1.00 94.12 84 GLU A C 1
ATOM 661 O O . GLU A 1 84 ? 7.892 -8.778 -14.222 1.00 94.12 84 GLU A O 1
ATOM 666 N N . SER A 1 85 ? 7.512 -8.916 -12.023 1.00 95.62 85 SER A N 1
ATOM 667 C CA . SER A 1 85 ? 6.122 -9.350 -12.154 1.00 95.62 85 SER A CA 1
ATOM 668 C C . SER A 1 85 ? 5.299 -8.921 -10.951 1.00 95.62 85 SER A C 1
ATOM 670 O O . SER A 1 85 ? 5.793 -8.911 -9.815 1.00 95.62 85 SER A O 1
ATOM 672 N N . LEU A 1 86 ? 4.007 -8.688 -11.178 1.00 94.12 86 LEU A N 1
ATOM 673 C CA . LEU A 1 86 ? 3.037 -8.434 -10.116 1.00 94.12 86 LEU A CA 1
ATOM 674 C C . LEU A 1 86 ? 3.110 -9.479 -8.989 1.00 94.12 86 LEU A C 1
ATOM 676 O O . LEU A 1 86 ? 3.099 -9.123 -7.813 1.00 94.12 86 LEU A O 1
ATOM 680 N N . SER A 1 87 ? 3.222 -10.766 -9.330 1.00 95.50 87 SER A N 1
ATOM 681 C CA . SER A 1 87 ? 3.253 -11.853 -8.342 1.00 95.50 87 SER A CA 1
ATOM 682 C C . SER A 1 87 ? 4.473 -11.769 -7.418 1.00 95.50 87 SER A C 1
ATOM 684 O O . SER A 1 87 ? 4.322 -11.831 -6.193 1.00 95.50 87 SER A O 1
ATOM 686 N N . LYS A 1 88 ? 5.674 -11.558 -7.981 1.00 96.69 88 LYS A N 1
ATOM 687 C CA . LYS A 1 88 ? 6.905 -11.375 -7.194 1.00 96.69 88 LYS A CA 1
ATOM 688 C C . LYS A 1 88 ? 6.811 -10.132 -6.305 1.00 96.69 88 LYS A C 1
ATOM 690 O O . LYS A 1 88 ? 7.073 -10.229 -5.107 1.00 96.69 88 LYS A O 1
ATOM 695 N N . GLY A 1 89 ? 6.344 -9.007 -6.852 1.00 96.69 89 GLY A N 1
ATOM 696 C CA . GLY A 1 89 ? 6.186 -7.758 -6.100 1.00 96.69 89 GLY A CA 1
ATOM 697 C C . GLY A 1 89 ? 5.185 -7.859 -4.953 1.00 96.69 89 GLY A C 1
ATOM 698 O O . GLY A 1 89 ? 5.462 -7.408 -3.842 1.00 96.69 89 GLY A O 1
ATOM 699 N N . VAL A 1 90 ? 4.041 -8.512 -5.170 1.00 96.12 90 VAL A N 1
ATOM 700 C CA . VAL A 1 90 ? 3.053 -8.751 -4.107 1.00 96.12 90 VAL A CA 1
ATOM 701 C C . VAL A 1 90 ? 3.626 -9.663 -3.023 1.00 96.12 90 VAL A C 1
ATOM 703 O O . VAL A 1 90 ? 3.473 -9.362 -1.839 1.00 96.12 90 VAL A O 1
ATOM 706 N N . LYS A 1 91 ? 4.334 -10.736 -3.399 1.00 96.38 91 LYS A N 1
ATOM 707 C CA . LYS A 1 91 ? 4.998 -11.630 -2.440 1.00 96.38 91 LYS A CA 1
ATOM 708 C C . LYS A 1 91 ? 6.015 -10.877 -1.579 1.00 96.38 91 LYS A C 1
ATOM 710 O O . LYS A 1 91 ? 5.999 -11.039 -0.359 1.00 96.38 91 LYS A O 1
ATOM 715 N N . LEU A 1 92 ? 6.832 -10.017 -2.193 1.00 96.06 92 LEU A N 1
ATOM 716 C CA . LEU A 1 92 ? 7.772 -9.152 -1.482 1.00 96.06 92 LEU A CA 1
ATOM 717 C C . LEU A 1 92 ? 7.036 -8.249 -0.483 1.00 96.06 92 LEU A C 1
ATOM 719 O O . LEU A 1 92 ? 7.417 -8.186 0.686 1.00 96.06 92 LEU A O 1
ATOM 723 N N . MET A 1 93 ? 5.955 -7.586 -0.905 1.00 95.50 93 MET A N 1
ATOM 724 C CA . MET A 1 93 ? 5.192 -6.688 -0.033 1.00 95.50 93 MET A CA 1
ATOM 725 C C . MET A 1 93 ? 4.583 -7.413 1.167 1.00 95.50 93 MET A C 1
ATOM 727 O O . MET A 1 93 ? 4.697 -6.927 2.288 1.00 95.50 93 MET A O 1
ATOM 731 N N . ILE A 1 94 ? 3.984 -8.589 0.966 1.00 94.81 94 ILE A N 1
ATOM 732 C CA . ILE A 1 94 ? 3.391 -9.378 2.058 1.00 94.81 94 ILE A CA 1
ATOM 733 C C . ILE A 1 94 ? 4.434 -9.709 3.136 1.00 94.81 94 ILE A C 1
ATOM 735 O O . ILE A 1 94 ? 4.111 -9.737 4.322 1.00 94.81 94 ILE A O 1
ATOM 739 N N . GLN A 1 95 ? 5.682 -9.948 2.734 1.00 93.19 95 GLN A N 1
ATOM 740 C CA . GLN A 1 95 ? 6.754 -10.344 3.645 1.00 93.19 95 GLN A CA 1
ATOM 741 C C . GLN A 1 95 ? 7.463 -9.159 4.314 1.00 93.19 95 GLN A C 1
ATOM 743 O O . GLN A 1 95 ? 7.975 -9.310 5.421 1.00 93.19 95 GLN A O 1
ATOM 748 N N . SER A 1 96 ? 7.510 -8.000 3.653 1.00 93.25 96 SER A N 1
ATOM 749 C CA . SER A 1 96 ? 8.357 -6.866 4.059 1.00 93.25 96 SER A CA 1
ATOM 750 C C . SER A 1 96 ? 7.596 -5.633 4.544 1.00 93.25 96 SER A C 1
ATOM 752 O O . SER A 1 96 ? 8.184 -4.783 5.211 1.00 93.25 96 SER A O 1
ATOM 754 N N . VAL A 1 97 ? 6.303 -5.500 4.233 1.00 94.69 97 VAL A N 1
ATOM 755 C CA . VAL A 1 97 ? 5.531 -4.316 4.619 1.00 94.69 97 VAL A CA 1
ATOM 756 C C . VAL A 1 97 ? 5.234 -4.330 6.114 1.00 94.69 97 VAL A C 1
ATOM 758 O O . VAL A 1 97 ? 4.660 -5.272 6.659 1.00 94.69 97 VAL A O 1
ATOM 761 N N . GLY A 1 98 ? 5.539 -3.203 6.752 1.00 89.69 98 GLY A N 1
ATOM 762 C CA . GLY A 1 98 ? 5.265 -2.965 8.161 1.00 89.69 98 GLY A CA 1
ATOM 763 C C . GLY A 1 98 ? 6.508 -3.036 9.041 1.00 89.69 98 GLY A C 1
ATOM 764 O O . GLY A 1 98 ? 7.604 -3.351 8.592 1.00 89.69 98 GLY A O 1
ATOM 765 N N . MET A 1 99 ? 6.339 -2.707 10.319 1.00 87.75 99 MET A N 1
ATOM 766 C CA . MET A 1 99 ? 7.415 -2.744 11.312 1.00 87.75 99 MET A CA 1
ATOM 767 C C . MET A 1 99 ? 6.894 -3.271 12.651 1.00 87.75 99 MET A C 1
ATOM 769 O O . MET A 1 99 ? 5.963 -2.721 13.245 1.00 87.75 99 MET A O 1
ATOM 773 N N . GLY A 1 100 ? 7.507 -4.344 13.155 1.00 86.38 100 GLY A N 1
ATOM 774 C CA . GLY A 1 100 ? 7.070 -5.006 14.387 1.00 86.38 100 GLY A CA 1
ATOM 775 C C . GLY A 1 100 ? 5.616 -5.482 14.290 1.00 86.38 100 GLY A C 1
ATOM 776 O O . GLY A 1 100 ? 5.252 -6.200 13.362 1.00 86.38 100 GLY A O 1
ATOM 777 N N . LYS A 1 101 ? 4.768 -5.072 15.242 1.00 83.81 101 LYS A N 1
ATOM 778 C CA . LYS A 1 101 ? 3.326 -5.385 15.221 1.00 83.81 101 LYS A CA 1
ATOM 779 C C . LYS A 1 101 ? 2.498 -4.527 14.265 1.00 83.81 101 LYS A C 1
ATOM 781 O O . LYS A 1 101 ? 1.344 -4.860 14.018 1.00 83.81 101 LYS A O 1
ATOM 786 N N . LEU A 1 102 ? 3.063 -3.451 13.713 1.00 87.50 102 LEU A N 1
ATOM 787 C CA . LEU A 1 102 ? 2.427 -2.659 12.657 1.00 87.50 102 LEU A CA 1
ATOM 788 C C . LEU A 1 102 ? 2.697 -3.319 11.307 1.00 87.50 102 LEU A C 1
ATOM 790 O O . LEU A 1 102 ? 3.438 -2.784 10.488 1.00 87.50 102 LEU A O 1
ATOM 794 N N . ARG A 1 103 ? 2.132 -4.509 11.109 1.00 91.69 103 ARG A N 1
ATOM 795 C CA . ARG A 1 103 ? 2.235 -5.283 9.871 1.00 91.69 103 ARG A CA 1
ATOM 796 C C . ARG A 1 103 ? 0.843 -5.675 9.382 1.00 91.69 103 ARG A C 1
ATOM 798 O O . ARG A 1 103 ? -0.029 -5.916 10.222 1.00 91.69 103 ARG A O 1
ATOM 805 N N . PRO A 1 104 ? 0.616 -5.748 8.063 1.00 94.50 104 PRO A N 1
ATOM 806 C CA . PRO A 1 104 ? -0.644 -6.234 7.527 1.00 94.50 104 PRO A CA 1
ATOM 807 C C . PRO A 1 104 ? -0.958 -7.658 8.007 1.00 94.50 104 PRO A C 1
ATOM 809 O O . PRO A 1 104 ? -0.071 -8.502 8.114 1.00 94.50 104 PRO A O 1
ATOM 812 N N . ASN A 1 105 ? -2.231 -7.923 8.283 1.00 93.88 105 ASN A N 1
ATOM 813 C CA . ASN A 1 105 ? -2.783 -9.249 8.564 1.00 93.88 105 ASN A CA 1
ATOM 814 C C . ASN A 1 105 ? -3.944 -9.616 7.621 1.00 93.88 105 ASN A C 1
ATOM 816 O O . ASN A 1 105 ? -4.460 -10.727 7.696 1.00 93.88 105 ASN A O 1
ATOM 820 N N . ILE A 1 106 ? -4.336 -8.697 6.734 1.00 95.38 106 ILE A N 1
ATOM 821 C CA . ILE A 1 106 ? -5.320 -8.890 5.668 1.00 95.38 106 ILE A CA 1
ATOM 822 C C . ILE A 1 106 ? -4.719 -8.346 4.371 1.00 95.38 106 ILE A C 1
ATOM 824 O O . ILE A 1 106 ? -4.138 -7.259 4.362 1.00 95.38 106 ILE A O 1
ATOM 828 N N . VAL A 1 107 ? -4.900 -9.081 3.275 1.00 96.69 107 VAL A N 1
ATOM 829 C CA . VAL A 1 107 ? -4.652 -8.593 1.913 1.00 96.69 107 VAL A CA 1
ATOM 830 C C . VAL A 1 107 ? -6.001 -8.360 1.237 1.00 96.69 107 VAL A C 1
ATOM 832 O O . VAL A 1 107 ? -6.900 -9.189 1.353 1.00 96.69 107 VAL A O 1
ATOM 835 N N . MET A 1 108 ? -6.141 -7.229 0.553 1.00 96.44 108 MET A N 1
ATOM 836 C CA . MET A 1 108 ? -7.335 -6.841 -0.196 1.00 96.44 108 MET A CA 1
ATOM 837 C C . MET A 1 108 ? -6.919 -6.485 -1.628 1.00 96.44 108 MET A C 1
ATOM 839 O O . MET A 1 108 ? -5.976 -5.713 -1.798 1.00 96.44 108 MET A O 1
ATOM 843 N N . LEU A 1 109 ? -7.582 -7.056 -2.636 1.00 92.50 109 LEU A N 1
ATOM 844 C CA . LEU A 1 109 ? -7.285 -6.886 -4.066 1.00 92.50 109 LEU A CA 1
ATOM 845 C C . LEU A 1 109 ? -8.535 -6.446 -4.828 1.00 92.50 109 LEU A C 1
ATOM 847 O O . LEU A 1 109 ? -9.623 -6.950 -4.472 1.00 92.50 109 LEU A O 1
#

Foldseek 3Di:
DVLVDDDDPVPDQAAEAEACAQCVNPVVSLVVSCVRNVLVYEYEHEHEDAADDDPVVVVVSQVVSVVVCVVVVNPYHYDYHYHNDPVVRVVCCQVPPADRVSHGPYYHD